Protein AF-F7X7S3-F1 (afdb_monomer_lite)

pLDDT: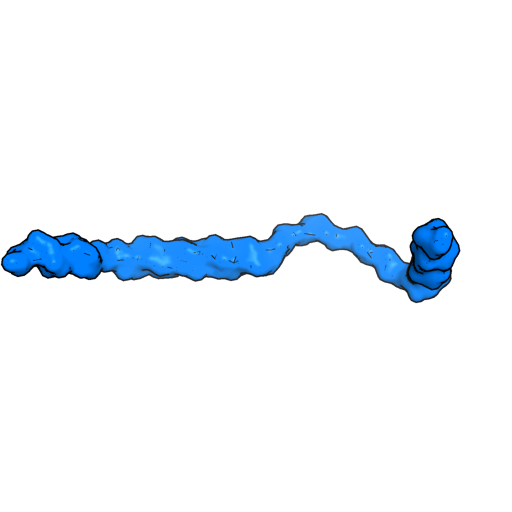 mean 82.39, std 16.16, range [52.38, 97.12]

Foldseek 3Di:
DVVVVVVVDVVPDDDDDDPDDDPVVVVVVVVVVVCVVVCPPPVVVVPPD

Organism: Sinorhizobium meliloti (strain SM11) (NCBI:txid707241)

Structure (mmCIF, N/CA/C/O backbone):
data_AF-F7X7S3-F1
#
_entry.id   AF-F7X7S3-F1
#
loop_
_atom_site.group_PDB
_atom_site.id
_atom_site.type_symbol
_atom_site.label_atom_id
_atom_site.label_alt_id
_atom_site.label_comp_id
_atom_site.label_asym_id
_atom_site.label_entity_id
_atom_site.label_seq_id
_atom_site.pdbx_PDB_ins_code
_atom_site.Cartn_x
_atom_site.Cartn_y
_atom_site.Cartn_z
_atom_site.occupancy
_atom_site.B_iso_or_equiv
_atom_site.auth_seq_id
_atom_site.auth_comp_id
_atom_site.auth_asym_id
_atom_site.auth_atom_id
_atom_site.pdbx_PDB_model_num
ATOM 1 N N . MET A 1 1 ? 12.624 -17.467 -15.670 1.00 74.56 1 MET A N 1
ATOM 2 C CA . MET A 1 1 ? 11.421 -16.649 -15.970 1.00 74.56 1 MET A CA 1
ATOM 3 C C . MET A 1 1 ? 11.135 -15.596 -14.895 1.00 74.56 1 MET A C 1
ATOM 5 O O . MET A 1 1 ? 10.701 -14.506 -15.237 1.00 74.56 1 MET A O 1
ATOM 9 N N . THR A 1 2 ? 11.414 -15.887 -13.622 1.00 88.75 2 THR A N 1
ATOM 10 C CA . THR A 1 2 ? 11.123 -15.037 -12.452 1.00 88.75 2 THR A CA 1
ATOM 11 C C . THR A 1 2 ? 11.933 -13.736 -12.383 1.00 88.75 2 THR A C 1
ATOM 13 O O . THR A 1 2 ? 11.366 -12.676 -12.151 1.00 88.75 2 THR A O 1
ATOM 16 N N . LEU A 1 3 ? 13.240 -13.789 -12.651 1.00 91.12 3 LEU A N 1
ATOM 17 C CA . LEU A 1 3 ? 14.138 -12.628 -12.534 1.00 91.12 3 LEU A CA 1
ATOM 18 C C . LEU A 1 3 ? 13.790 -11.519 -13.542 1.00 91.12 3 LEU A C 1
ATOM 20 O O . LEU A 1 3 ? 13.673 -10.356 -13.178 1.00 91.12 3 LEU A O 1
ATOM 24 N N . ALA A 1 4 ? 13.490 -11.905 -14.785 1.00 93.12 4 ALA A N 1
ATOM 25 C CA . ALA A 1 4 ? 13.053 -10.973 -15.822 1.00 93.12 4 ALA A CA 1
ATOM 26 C C . ALA A 1 4 ? 11.682 -10.337 -15.518 1.00 93.12 4 ALA A C 1
ATOM 28 O O . ALA A 1 4 ? 11.376 -9.262 -16.020 1.00 93.12 4 ALA A O 1
ATOM 29 N N . ALA A 1 5 ? 10.834 -11.000 -14.724 1.00 95.19 5 ALA A N 1
ATOM 30 C CA . ALA A 1 5 ? 9.562 -10.426 -14.294 1.00 95.19 5 ALA A CA 1
ATOM 31 C C . ALA A 1 5 ? 9.760 -9.366 -13.201 1.00 95.19 5 ALA A C 1
ATOM 33 O O . ALA A 1 5 ? 9.127 -8.317 -13.270 1.00 95.19 5 ALA A O 1
ATOM 34 N N . ILE A 1 6 ? 10.659 -9.617 -12.242 1.00 95.44 6 ILE A N 1
ATOM 35 C CA . ILE A 1 6 ? 11.018 -8.650 -11.194 1.00 95.44 6 ILE A CA 1
ATOM 36 C C . ILE A 1 6 ? 11.673 -7.411 -11.811 1.00 95.44 6 ILE A C 1
ATOM 38 O O . ILE A 1 6 ? 11.245 -6.299 -11.524 1.00 95.44 6 ILE A O 1
ATOM 42 N N . ASP A 1 7 ? 12.652 -7.603 -12.696 1.00 94.44 7 ASP A N 1
ATOM 43 C CA . ASP A 1 7 ? 13.360 -6.518 -13.387 1.00 94.44 7 ASP A CA 1
ATOM 44 C C . ASP A 1 7 ? 12.392 -5.553 -14.099 1.00 94.44 7 ASP A C 1
ATOM 46 O O . ASP A 1 7 ? 12.386 -4.351 -13.831 1.00 94.44 7 ASP A O 1
ATOM 50 N N . ARG A 1 8 ? 11.468 -6.095 -14.906 1.00 93.50 8 ARG A N 1
ATOM 51 C CA . ARG A 1 8 ? 10.443 -5.299 -15.603 1.00 93.50 8 ARG A CA 1
ATOM 52 C C . ARG A 1 8 ? 9.472 -4.579 -14.664 1.00 93.50 8 ARG A C 1
ATOM 54 O O . ARG A 1 8 ? 9.018 -3.491 -15.001 1.00 93.50 8 ARG A O 1
ATOM 61 N N . LEU A 1 9 ? 9.131 -5.174 -13.519 1.00 95.25 9 LEU A N 1
ATOM 62 C CA . LEU A 1 9 ? 8.263 -4.553 -12.510 1.00 95.25 9 LEU A CA 1
ATOM 63 C C . LEU A 1 9 ? 8.952 -3.366 -11.839 1.00 95.25 9 LEU A C 1
ATOM 65 O O . LEU A 1 9 ? 8.339 -2.318 -11.664 1.00 95.25 9 LEU A O 1
ATOM 69 N N . VAL A 1 10 ? 10.223 -3.527 -11.479 1.00 96.00 10 VAL A N 1
ATOM 70 C CA . VAL A 1 10 ? 10.978 -2.509 -10.741 1.00 96.00 10 VAL A CA 1
ATOM 71 C C . VAL A 1 10 ? 11.356 -1.328 -11.637 1.00 96.00 10 VAL A C 1
ATOM 73 O O . VAL A 1 10 ? 11.379 -0.199 -11.159 1.00 96.00 10 VAL A O 1
ATOM 76 N N . HIS A 1 11 ? 11.577 -1.551 -12.936 1.00 97.00 11 HIS A N 1
ATOM 77 C CA . HIS A 1 11 ? 12.018 -0.510 -13.871 1.00 97.00 11 HIS A CA 1
ATOM 78 C C . HIS A 1 11 ? 11.076 0.709 -13.973 1.00 97.00 11 HIS A C 1
ATOM 80 O O . HIS A 1 11 ? 11.541 1.830 -14.172 1.00 97.00 11 HIS A O 1
ATOM 86 N N . HIS A 1 12 ? 9.764 0.516 -13.806 1.00 96.69 12 HIS A N 1
ATOM 87 C CA . HIS A 1 12 ? 8.761 1.592 -13.866 1.00 96.69 12 HIS A CA 1
ATOM 88 C C . HIS A 1 12 ? 7.901 1.703 -12.599 1.00 96.69 12 HIS A C 1
ATOM 90 O O . HIS A 1 12 ? 6.825 2.302 -12.628 1.00 96.69 12 HIS A O 1
ATOM 96 N N . ALA A 1 13 ? 8.352 1.137 -11.479 1.00 97.12 13 ALA A N 1
ATOM 97 C CA . ALA A 1 13 ? 7.646 1.245 -10.210 1.00 97.12 13 ALA A CA 1
ATOM 98 C C . ALA A 1 13 ? 8.151 2.427 -9.378 1.00 97.12 13 ALA A C 1
ATOM 100 O O . ALA A 1 13 ? 9.342 2.723 -9.321 1.00 97.12 13 ALA A O 1
ATOM 101 N N . THR A 1 14 ? 7.235 3.049 -8.642 1.00 96.94 14 THR A N 1
ATOM 102 C CA . THR A 1 14 ? 7.583 3.840 -7.461 1.00 96.94 14 THR A CA 1
ATOM 103 C C . THR A 1 14 ? 7.422 2.943 -6.242 1.00 96.94 14 THR A C 1
ATOM 105 O O . THR A 1 14 ? 6.327 2.453 -5.967 1.00 96.94 14 THR A O 1
ATOM 108 N N . ILE A 1 15 ? 8.522 2.679 -5.543 1.00 95.50 15 ILE A N 1
ATOM 109 C CA . ILE A 1 15 ? 8.540 1.782 -4.386 1.00 95.50 15 ILE A CA 1
ATOM 110 C C . ILE A 1 15 ? 8.239 2.598 -3.129 1.00 95.50 15 ILE A C 1
ATOM 112 O O . ILE A 1 15 ? 8.921 3.581 -2.850 1.00 95.50 15 ILE A O 1
ATOM 116 N N . PHE A 1 16 ? 7.236 2.163 -2.365 1.00 96.81 16 PHE A N 1
ATOM 117 C CA . PHE A 1 16 ? 6.885 2.746 -1.073 1.00 96.81 16 PHE A CA 1
ATOM 118 C C . PHE A 1 16 ? 7.116 1.739 0.046 1.00 96.81 16 PHE A C 1
ATOM 120 O O . PHE A 1 16 ? 6.652 0.600 -0.024 1.00 96.81 16 PHE A O 1
ATOM 127 N N . GLU A 1 17 ? 7.781 2.184 1.105 1.00 95.69 17 GLU A N 1
ATOM 128 C CA . GLU A 1 17 ? 7.894 1.435 2.349 1.0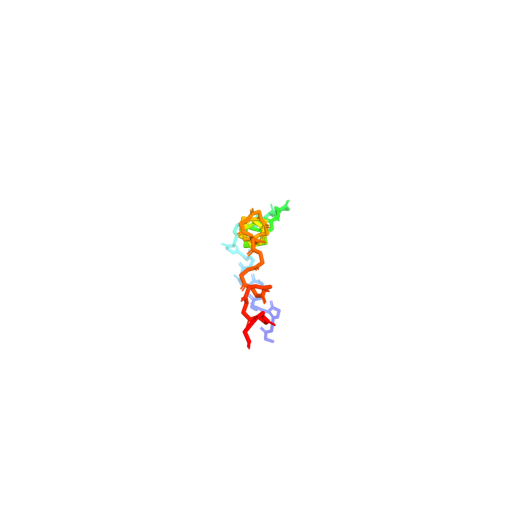0 95.69 17 GLU A CA 1
ATOM 129 C C . GLU A 1 17 ? 6.783 1.877 3.308 1.00 95.69 17 GLU A C 1
ATOM 131 O O . GLU A 1 17 ? 6.654 3.056 3.632 1.00 95.69 17 GLU A O 1
ATOM 136 N N . MET A 1 18 ? 5.951 0.933 3.748 1.00 94.00 18 MET A N 1
ATOM 137 C CA . MET A 1 18 ? 4.816 1.204 4.632 1.00 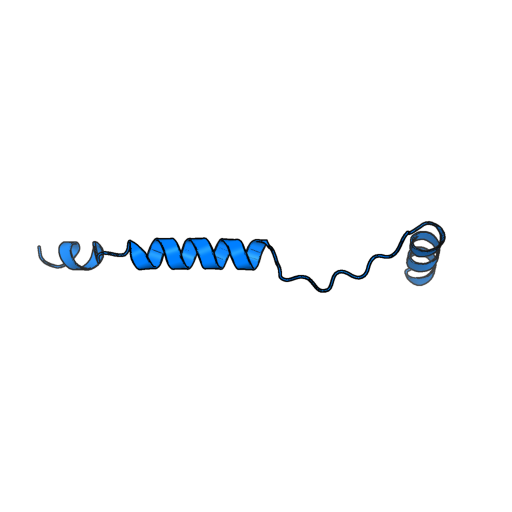94.00 18 MET A CA 1
ATOM 138 C C . MET A 1 18 ? 4.893 0.316 5.874 1.00 94.00 18 MET A C 1
ATOM 140 O O . MET A 1 18 ? 4.350 -0.787 5.900 1.00 94.00 18 MET A O 1
ATOM 144 N N . ASN A 1 19 ? 5.532 0.819 6.930 1.00 94.25 19 ASN A N 1
ATOM 145 C CA . ASN A 1 19 ? 5.607 0.154 8.235 1.00 94.25 19 ASN A CA 1
ATOM 146 C C . ASN A 1 19 ? 4.378 0.483 9.097 1.00 94.25 19 ASN A C 1
ATOM 148 O O . ASN A 1 19 ? 4.483 1.108 10.150 1.00 94.25 19 ASN A O 1
ATOM 152 N N . VAL A 1 20 ? 3.190 0.113 8.620 1.00 95.38 20 VAL A N 1
ATOM 153 C CA . VAL A 1 20 ? 1.913 0.431 9.278 1.00 95.38 20 VAL A CA 1
ATOM 154 C C . VAL A 1 20 ? 1.253 -0.843 9.806 1.00 95.38 20 VAL A C 1
ATOM 156 O O . VAL A 1 20 ? 1.428 -1.934 9.264 1.00 95.38 20 VAL A O 1
ATOM 159 N N . GLU A 1 21 ? 0.463 -0.717 10.873 1.00 94.19 21 GLU A N 1
ATOM 160 C CA . GLU A 1 21 ? -0.361 -1.818 11.366 1.00 94.19 21 GLU A CA 1
ATOM 161 C C . GLU A 1 21 ? -1.463 -2.206 10.359 1.00 94.19 21 GLU A C 1
ATOM 163 O O . GLU A 1 21 ? -2.052 -1.363 9.681 1.00 94.19 21 GLU A O 1
ATOM 168 N N . SER A 1 22 ? -1.801 -3.499 10.301 1.00 94.25 22 SER A N 1
ATOM 169 C CA . SER A 1 22 ? -2.936 -3.987 9.515 1.00 94.25 22 SER A CA 1
ATOM 170 C C . SER A 1 22 ? -4.253 -3.350 9.965 1.00 94.25 22 SER A C 1
ATOM 172 O O . SER A 1 22 ? -4.760 -3.630 11.051 1.00 94.25 22 SER A O 1
ATOM 174 N N . TYR A 1 23 ? -4.872 -2.573 9.074 1.00 95.31 23 TYR A N 1
ATOM 175 C CA . TYR A 1 23 ? -6.212 -2.023 9.286 1.00 95.31 23 TYR A CA 1
ATOM 176 C C . TYR A 1 23 ? -7.236 -3.120 9.612 1.00 95.31 23 TYR A C 1
ATOM 178 O O . TYR A 1 23 ? -8.003 -2.998 10.563 1.00 95.31 23 TYR A O 1
ATOM 186 N N . ARG A 1 24 ? -7.188 -4.246 8.882 1.00 93.88 24 ARG A N 1
ATOM 187 C CA . ARG A 1 24 ? -8.087 -5.389 9.115 1.00 93.88 24 ARG A CA 1
ATOM 188 C C . ARG A 1 24 ? -7.942 -5.952 10.524 1.00 93.88 24 ARG A C 1
ATOM 190 O O . ARG A 1 24 ? -8.949 -6.301 11.133 1.00 93.88 24 ARG A O 1
ATOM 197 N N . ARG A 1 25 ? -6.709 -6.023 11.038 1.00 94.06 25 ARG A N 1
ATOM 198 C CA . ARG A 1 25 ? -6.447 -6.464 12.413 1.00 94.06 25 ARG A CA 1
ATOM 199 C C . ARG A 1 25 ? -7.099 -5.510 13.410 1.00 94.06 25 ARG A C 1
ATOM 201 O O . ARG A 1 25 ? -7.851 -5.975 14.258 1.00 94.06 25 ARG A O 1
ATOM 208 N N . LYS A 1 26 ? -6.885 -4.199 13.263 1.00 93.88 26 LYS A N 1
ATOM 209 C CA . LYS A 1 26 ? -7.489 -3.182 14.140 1.00 93.88 26 LYS A CA 1
ATOM 210 C C . LYS A 1 26 ? -9.015 -3.276 14.166 1.00 93.88 26 LYS A C 1
ATOM 212 O O . LYS A 1 26 ? -9.607 -3.269 15.237 1.00 93.88 26 LYS A O 1
ATOM 217 N N . THR A 1 27 ? -9.654 -3.426 13.005 1.00 93.75 27 THR A N 1
ATOM 218 C CA . THR A 1 27 ? -11.117 -3.563 12.922 1.00 93.75 27 THR A CA 1
ATOM 219 C C . THR A 1 27 ? -11.617 -4.871 13.535 1.00 93.75 27 THR A C 1
ATOM 221 O O . THR A 1 27 ? -12.664 -4.880 14.173 1.00 93.75 27 THR A O 1
ATOM 224 N N . ALA A 1 28 ? -10.896 -5.983 13.357 1.00 93.50 28 ALA A N 1
ATOM 225 C CA . ALA A 1 28 ? -11.259 -7.258 13.977 1.00 93.50 28 ALA A CA 1
ATOM 226 C C . ALA A 1 28 ? -11.175 -7.189 15.507 1.00 93.50 28 ALA A C 1
ATOM 228 O O . ALA A 1 28 ? -12.073 -7.683 16.182 1.00 93.50 28 ALA A O 1
ATOM 229 N N . ILE A 1 29 ? -10.140 -6.529 16.035 1.00 93.44 29 ILE A N 1
ATOM 230 C CA . ILE A 1 29 ? -10.002 -6.274 17.471 1.00 93.44 29 ILE A CA 1
ATOM 231 C C . ILE A 1 29 ? -11.150 -5.387 17.961 1.00 93.44 29 ILE A C 1
ATOM 233 O O . ILE A 1 29 ? -11.810 -5.787 18.906 1.00 93.44 29 ILE A O 1
ATOM 237 N N . SER A 1 30 ? -11.453 -4.270 17.282 1.00 91.56 30 SER A N 1
ATOM 238 C CA . SER A 1 30 ? -12.580 -3.383 17.643 1.00 91.56 30 SER A CA 1
ATOM 239 C C . SER A 1 30 ? -13.901 -4.144 17.740 1.00 91.56 30 SER A C 1
ATOM 241 O O . SER A 1 30 ? -14.613 -4.041 18.730 1.00 91.56 30 SER A O 1
ATOM 243 N N . ARG A 1 31 ? -14.195 -4.991 16.746 1.00 88.06 31 ARG A N 1
ATOM 244 C CA . ARG A 1 31 ? -15.404 -5.827 16.748 1.00 88.06 31 ARG A CA 1
ATOM 245 C C . ARG A 1 31 ? -15.408 -6.838 17.886 1.00 88.06 31 ARG A C 1
ATOM 247 O O . ARG A 1 31 ? -16.450 -7.078 18.478 1.00 88.06 31 ARG A O 1
ATOM 254 N N . LEU A 1 32 ? -14.267 -7.465 18.173 1.00 87.62 32 LEU A N 1
ATOM 255 C CA . LEU A 1 32 ? -14.160 -8.405 19.285 1.00 87.62 32 LEU A CA 1
ATOM 256 C C . LEU A 1 32 ? -14.394 -7.697 20.622 1.00 87.62 32 LEU A C 1
ATOM 258 O O . LEU A 1 32 ? -15.140 -8.221 21.441 1.00 87.62 32 LEU A O 1
ATOM 262 N N . THR A 1 33 ? -13.800 -6.517 20.815 1.00 82.50 33 THR A N 1
ATOM 263 C CA . THR A 1 33 ? -13.953 -5.727 22.041 1.00 82.50 33 THR A CA 1
ATOM 264 C C . THR A 1 33 ? -15.377 -5.191 22.207 1.00 82.50 33 THR A C 1
ATOM 266 O O . THR A 1 33 ? -15.946 -5.288 23.286 1.00 82.50 33 THR A O 1
ATOM 269 N N . GLU A 1 34 ? -16.007 -4.718 21.128 1.00 76.50 34 GLU A N 1
ATOM 270 C CA . GLU A 1 34 ? -17.418 -4.297 21.131 1.00 76.50 34 GLU A CA 1
ATOM 271 C C . GLU A 1 34 ? -18.355 -5.465 21.476 1.00 76.50 34 GLU A C 1
ATOM 273 O O . GLU A 1 34 ? -19.283 -5.321 22.271 1.00 76.50 34 GLU A O 1
ATOM 278 N N . ASN A 1 35 ? -18.089 -6.652 20.925 1.00 70.06 35 ASN A N 1
ATOM 279 C CA . ASN A 1 35 ? -18.874 -7.848 21.219 1.00 70.06 35 ASN A CA 1
ATOM 280 C C . ASN A 1 35 ? -18.642 -8.376 22.644 1.00 70.06 35 ASN A C 1
ATOM 282 O O . ASN A 1 35 ? -19.543 -8.998 23.200 1.00 70.06 35 ASN A O 1
ATOM 286 N N . SER A 1 36 ? -17.465 -8.156 23.240 1.00 61.84 36 SER A N 1
ATOM 287 C CA . SER A 1 36 ? -17.185 -8.567 24.621 1.00 61.84 36 SER A CA 1
ATOM 288 C C . SER A 1 36 ? -17.790 -7.629 25.663 1.00 61.84 36 SER A C 1
ATOM 290 O O . SER A 1 36 ? -18.193 -8.109 26.718 1.00 61.84 36 SER A O 1
ATOM 292 N N . ASP A 1 37 ? -17.928 -6.335 25.359 1.00 62.38 37 ASP A N 1
ATOM 293 C CA . ASP A 1 37 ? -18.567 -5.364 26.262 1.00 62.38 37 ASP A CA 1
ATOM 294 C C . ASP A 1 37 ? -20.105 -5.492 26.268 1.00 62.38 37 ASP A C 1
ATOM 296 O O . ASP A 1 37 ? -20.768 -5.083 27.221 1.00 62.38 37 ASP A O 1
ATOM 300 N N . GLY A 1 38 ? -20.682 -6.113 25.230 1.00 57.16 38 GLY A N 1
ATOM 301 C CA . GLY A 1 38 ? -22.111 -6.432 25.123 1.00 57.16 38 GLY A CA 1
ATOM 302 C C . GLY A 1 38 ? -22.488 -7.881 25.458 1.00 57.16 38 GLY A C 1
ATOM 303 O O . GLY A 1 38 ? -23.679 -8.199 25.477 1.00 57.16 38 GLY A O 1
ATOM 304 N N . ALA A 1 39 ? -21.523 -8.766 25.73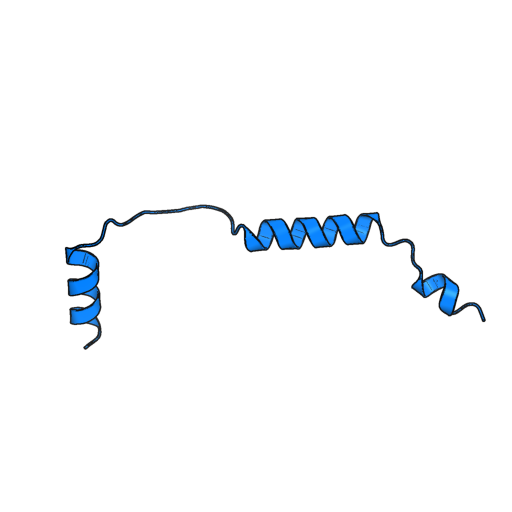3 1.00 59.84 39 ALA A N 1
ATOM 305 C CA . ALA A 1 39 ? -21.772 -10.173 26.054 1.00 59.84 39 ALA A CA 1
ATOM 306 C C . ALA A 1 39 ? -22.297 -10.344 27.491 1.00 59.84 39 ALA A C 1
ATOM 308 O O . ALA A 1 39 ? -21.679 -10.973 28.348 1.00 59.84 39 ALA A O 1
ATOM 309 N N . THR A 1 40 ? -23.495 -9.819 27.748 1.00 56.88 40 THR A N 1
ATOM 310 C CA . THR A 1 40 ? -24.365 -10.392 28.776 1.00 56.88 40 THR A CA 1
ATOM 311 C C . THR A 1 40 ? -24.634 -11.849 28.379 1.00 56.88 40 THR A C 1
ATOM 313 O O . THR A 1 40 ? -24.986 -12.121 27.226 1.00 56.88 40 THR A O 1
ATOM 316 N N . PRO A 1 41 ? -24.409 -12.819 29.281 1.00 59.78 41 PRO A N 1
ATOM 317 C CA . PRO A 1 41 ? -24.392 -14.233 28.942 1.00 59.78 41 PRO A CA 1
ATOM 318 C C . PRO A 1 41 ? -25.824 -14.711 28.688 1.00 59.78 41 PRO A C 1
ATOM 320 O O . PRO A 1 41 ? -26.462 -15.300 29.551 1.00 59.78 41 PRO A O 1
ATOM 323 N N . THR A 1 42 ? -26.338 -14.490 27.478 1.00 58.12 42 THR A N 1
ATOM 324 C CA . THR A 1 42 ? -27.642 -15.025 27.039 1.00 58.12 42 THR A CA 1
ATOM 325 C C . THR A 1 42 ? -27.621 -16.563 27.014 1.00 58.12 42 THR A C 1
ATOM 327 O O . THR A 1 42 ? -28.649 -17.218 27.138 1.00 58.12 42 THR A O 1
ATOM 330 N N . LEU A 1 43 ? -26.429 -17.170 26.951 1.00 58.25 43 LEU A N 1
ATOM 331 C CA . LEU A 1 43 ? -26.253 -18.618 27.093 1.00 58.25 43 LEU A CA 1
ATOM 332 C C . LEU A 1 43 ? -26.447 -19.121 28.539 1.00 58.25 43 LEU A C 1
ATOM 334 O O . LEU A 1 43 ? -26.697 -20.306 28.722 1.00 58.25 43 LEU A O 1
ATOM 338 N N . ALA A 1 44 ? -26.370 -18.255 29.561 1.00 55.88 44 ALA A N 1
ATOM 339 C CA . ALA A 1 44 ? -26.618 -18.650 30.952 1.00 55.88 44 ALA A CA 1
ATOM 340 C C . ALA A 1 44 ? -28.119 -18.750 31.279 1.00 55.88 44 ALA A C 1
ATOM 342 O O . ALA A 1 44 ? -28.500 -19.541 32.135 1.00 55.88 44 ALA A O 1
ATOM 343 N N . SER A 1 45 ? -28.982 -18.000 30.582 1.00 56.75 45 SER A N 1
ATOM 344 C CA . SER A 1 45 ? -30.439 -18.058 30.776 1.00 56.75 45 SER A CA 1
ATOM 345 C C . SER A 1 45 ? -31.122 -19.204 30.023 1.00 56.75 45 SER A C 1
ATOM 347 O O . SER A 1 45 ? -32.268 -19.507 30.316 1.00 56.75 45 SER A O 1
ATOM 349 N N . ALA A 1 46 ? -30.443 -19.839 29.062 1.00 58.00 46 ALA A N 1
ATOM 350 C CA . ALA A 1 46 ? -31.000 -20.929 28.251 1.00 58.00 46 ALA A CA 1
ATOM 351 C C . ALA A 1 46 ? -30.806 -22.332 28.864 1.00 58.00 46 ALA A C 1
ATOM 353 O O . ALA A 1 46 ? -31.332 -23.303 28.336 1.00 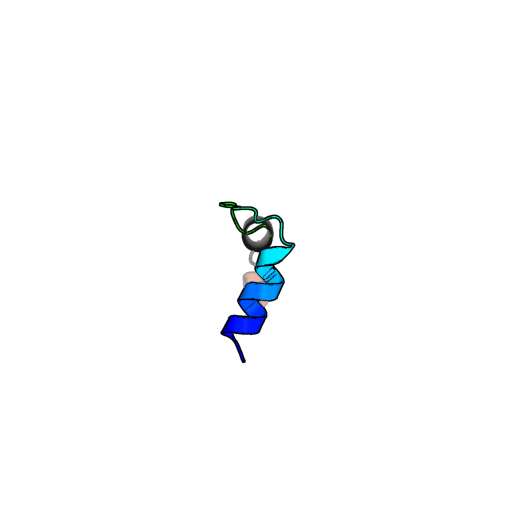58.00 46 ALA A O 1
ATOM 354 N N . LEU A 1 47 ? -30.034 -22.444 29.950 1.00 61.72 47 LEU A N 1
ATOM 355 C CA . LEU A 1 47 ? -29.743 -23.701 30.657 1.00 61.72 47 LEU A CA 1
ATOM 356 C C . LEU A 1 47 ? -30.524 -23.845 31.979 1.00 61.72 47 LEU A C 1
ATOM 358 O O . LEU A 1 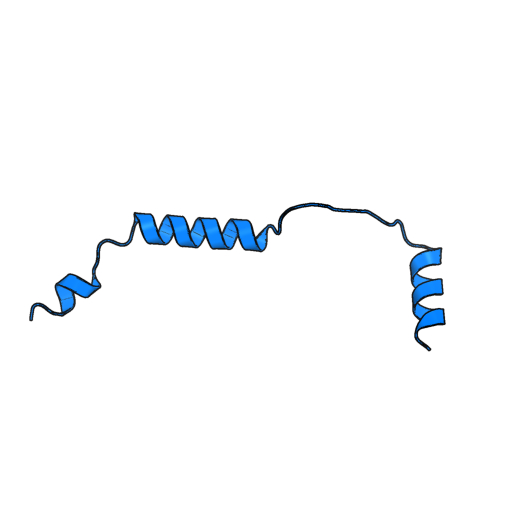47 ? -30.243 -24.755 32.755 1.00 61.72 47 LEU A O 1
ATOM 362 N N . ALA A 1 48 ? -31.443 -22.914 32.254 1.00 58.62 48 ALA A N 1
ATOM 363 C CA . ALA A 1 48 ? -32.227 -22.847 33.488 1.00 58.62 48 ALA A CA 1
ATOM 364 C C . ALA A 1 48 ? -33.686 -23.344 33.343 1.00 58.62 48 ALA A C 1
ATOM 366 O O . ALA A 1 48 ? -34.413 -23.294 34.333 1.00 58.62 48 ALA A O 1
ATOM 367 N N . ASP A 1 49 ? -34.078 -23.832 32.158 1.00 52.38 49 ASP A N 1
ATOM 368 C CA . ASP A 1 49 ? -35.324 -24.580 31.882 1.00 52.38 49 ASP A CA 1
ATOM 369 C C . ASP A 1 49 ? -35.005 -26.065 31.629 1.00 52.38 49 ASP A C 1
ATOM 371 O O . ASP A 1 49 ? -35.842 -26.927 31.989 1.00 52.38 49 ASP A O 1
#

Secondary structure (DSSP, 8-state):
-HHHHHHHHHHTPPP-------HHHHHHHHHHHHHHHS---HHHHTT--

Sequence (49 aa):
MTLAAIDRLVHHATIFEMNVESYRRKTAISRLTENSDGATPTLASALAD

Radius of gyration: 23.74 Å; chains: 1; bounding box: 50×28×50 Å